Protein AF-A0A2I1H6I9-F1 (afdb_monomer_lite)

Structure (mmCIF, N/CA/C/O backbone):
data_AF-A0A2I1H6I9-F1
#
_entry.id   AF-A0A2I1H6I9-F1
#
loop_
_atom_site.group_PDB
_atom_site.id
_atom_site.type_symbol
_atom_site.label_atom_id
_atom_site.label_alt_id
_atom_site.label_comp_id
_atom_site.label_asym_id
_atom_site.label_entity_id
_atom_site.label_seq_id
_atom_site.pdbx_PDB_ins_code
_atom_site.Cartn_x
_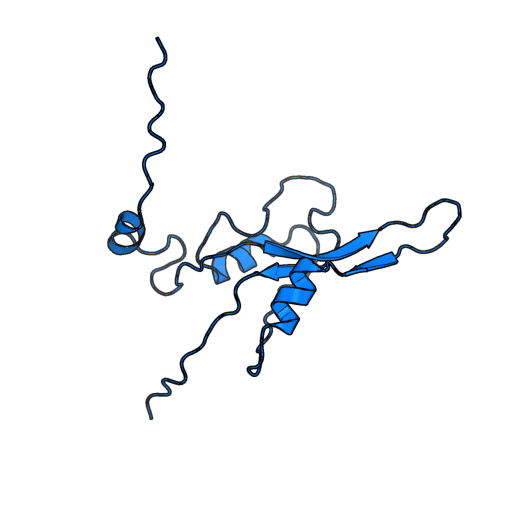atom_site.Cartn_y
_atom_site.Cartn_z
_atom_site.occupancy
_atom_site.B_iso_or_equiv
_atom_site.auth_seq_id
_atom_site.auth_comp_id
_atom_site.auth_asym_id
_atom_site.auth_atom_id
_atom_site.pdbx_PDB_model_num
ATOM 1 N N . MET A 1 1 ? -14.815 28.536 -3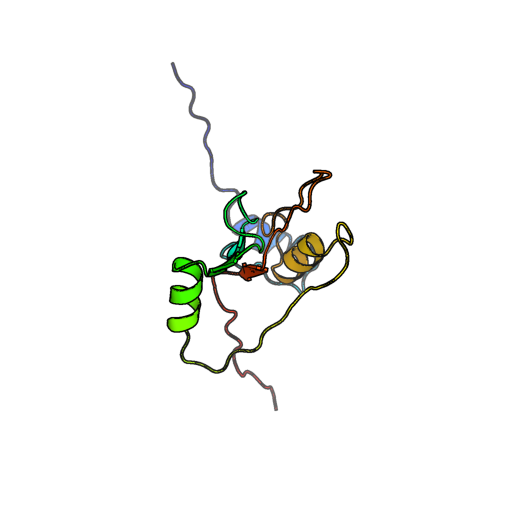0.298 1.00 36.34 1 MET A N 1
ATOM 2 C CA . MET A 1 1 ? -13.665 27.916 -30.978 1.00 36.34 1 MET A CA 1
ATOM 3 C C . MET A 1 1 ? -12.762 27.418 -29.878 1.00 36.34 1 MET A C 1
ATOM 5 O O . MET A 1 1 ? -12.059 28.211 -29.270 1.00 36.34 1 MET A O 1
ATOM 9 N N . GLU A 1 2 ? -12.944 26.148 -29.532 1.00 38.44 2 GLU A N 1
ATOM 10 C CA . GLU A 1 2 ? -12.068 25.416 -28.623 1.00 38.44 2 GLU A CA 1
ATOM 11 C C . GLU A 1 2 ? -10.680 25.347 -29.256 1.00 38.44 2 GLU A C 1
ATOM 13 O O . GLU A 1 2 ? -10.534 24.923 -30.402 1.00 38.44 2 GLU A O 1
ATOM 18 N N . SER A 1 3 ? -9.668 25.804 -28.528 1.00 36.72 3 SER A N 1
ATOM 19 C CA . SER A 1 3 ? -8.288 25.425 -28.791 1.00 36.72 3 SER A CA 1
ATOM 20 C C . SER A 1 3 ? -7.966 24.265 -27.862 1.00 36.72 3 SER A C 1
ATOM 22 O O . SER A 1 3 ? -7.918 24.441 -26.646 1.00 36.72 3 SER A O 1
ATOM 24 N N . ASN A 1 4 ? -7.816 23.093 -28.472 1.00 37.72 4 ASN A N 1
ATOM 25 C CA . ASN A 1 4 ? -7.446 21.826 -27.860 1.00 37.72 4 ASN A CA 1
ATOM 26 C C . ASN A 1 4 ? -6.219 21.981 -26.953 1.00 37.72 4 ASN A C 1
ATOM 28 O O . ASN A 1 4 ? -5.133 22.319 -27.427 1.00 37.72 4 ASN A O 1
ATOM 32 N N . GLU A 1 5 ? -6.381 21.684 -25.665 1.00 43.44 5 GLU A N 1
ATOM 33 C CA . GLU A 1 5 ? -5.253 21.316 -24.816 1.00 43.44 5 GLU A CA 1
ATOM 34 C C . GLU A 1 5 ? -4.796 19.923 -25.252 1.00 43.44 5 GLU A C 1
ATOM 36 O O . GLU A 1 5 ? -5.402 18.904 -24.918 1.00 43.44 5 GLU A O 1
ATOM 41 N N . ASN A 1 6 ? -3.741 19.891 -26.065 1.00 36.62 6 ASN A N 1
ATOM 42 C CA . ASN A 1 6 ? -2.984 18.681 -26.335 1.00 36.62 6 ASN A CA 1
ATOM 43 C C . ASN A 1 6 ? -2.370 18.207 -25.014 1.00 36.62 6 ASN A C 1
ATOM 45 O O . ASN A 1 6 ? -1.298 18.657 -24.613 1.00 36.62 6 ASN A O 1
ATOM 49 N N . PHE A 1 7 ? -3.051 17.281 -24.344 1.00 40.69 7 PHE A N 1
ATOM 50 C CA . PHE A 1 7 ? -2.454 16.405 -23.342 1.00 40.69 7 PHE A CA 1
ATOM 51 C C . PHE A 1 7 ? -1.588 15.368 -24.079 1.00 40.69 7 PHE A C 1
ATOM 53 O O . PHE A 1 7 ? -1.886 14.176 -24.116 1.00 40.69 7 PHE A O 1
ATOM 60 N N . GLU A 1 8 ? -0.554 15.850 -24.769 1.00 38.34 8 GLU A N 1
ATOM 61 C CA . GLU A 1 8 ? 0.503 15.007 -25.309 1.00 38.34 8 GLU A CA 1
ATOM 62 C C . GLU A 1 8 ? 1.354 14.546 -24.131 1.00 38.34 8 GLU A C 1
ATOM 64 O O . GLU A 1 8 ? 2.106 15.311 -23.534 1.00 38.34 8 GLU A O 1
ATOM 69 N N . SER A 1 9 ? 1.130 13.285 -23.762 1.00 45.06 9 SER A N 1
ATOM 70 C CA . SER A 1 9 ? 2.187 12.308 -23.534 1.00 45.06 9 SER A CA 1
ATOM 71 C C . SER A 1 9 ? 3.506 12.919 -23.046 1.00 45.06 9 SER A C 1
ATOM 73 O O . SER A 1 9 ? 4.404 13.215 -23.834 1.00 45.06 9 SER A O 1
ATOM 75 N N . THR A 1 10 ? 3.648 13.090 -21.728 1.00 49.16 10 THR A N 1
ATOM 76 C CA . THR A 1 10 ? 4.975 13.138 -21.095 1.00 49.16 10 THR A CA 1
ATOM 77 C C . THR A 1 10 ? 5.551 11.733 -21.219 1.00 49.16 10 THR A C 1
ATOM 79 O O . THR A 1 10 ? 5.391 10.891 -20.332 1.00 49.16 10 THR A O 1
ATOM 82 N N . ASP A 1 11 ? 6.035 11.475 -22.428 1.00 54.66 11 ASP A N 1
ATOM 83 C CA . ASP A 1 11 ? 6.249 10.169 -23.008 1.00 54.66 11 ASP A CA 1
ATOM 84 C C . ASP A 1 11 ? 7.500 9.534 -22.418 1.00 54.66 11 ASP A C 1
ATOM 86 O O . ASP A 1 11 ? 8.451 10.192 -21.993 1.00 54.66 11 ASP A O 1
ATOM 90 N N . PHE A 1 12 ? 7.481 8.215 -22.428 1.00 51.97 12 PHE A N 1
ATOM 91 C CA . PHE A 1 12 ? 8.479 7.270 -21.944 1.00 51.97 12 PHE A CA 1
ATOM 92 C C . PHE A 1 12 ? 9.953 7.644 -22.240 1.00 51.97 12 PHE A C 1
ATOM 94 O O . PHE A 1 12 ? 10.866 7.221 -21.531 1.00 51.97 12 PHE A O 1
ATOM 101 N N . THR A 1 13 ? 10.192 8.466 -23.263 1.00 44.72 13 THR A N 1
ATOM 102 C CA . THR A 1 13 ? 11.492 9.012 -23.674 1.00 44.72 13 THR A CA 1
ATOM 103 C C . THR A 1 13 ? 12.199 9.834 -22.592 1.00 44.72 13 THR A C 1
ATOM 105 O O . THR A 1 13 ? 13.406 9.672 -22.423 1.00 44.72 13 THR A O 1
ATOM 108 N N . ASP A 1 14 ? 11.479 10.617 -21.781 1.00 51.16 14 ASP A N 1
ATOM 109 C CA . ASP A 1 14 ? 12.097 11.415 -20.704 1.00 51.16 14 ASP A CA 1
ATOM 110 C C . ASP A 1 14 ? 12.693 10.536 -19.587 1.00 51.16 14 ASP A C 1
ATOM 112 O O . ASP A 1 14 ? 13.673 10.920 -18.942 1.00 51.16 14 ASP A O 1
ATOM 116 N N . PHE A 1 15 ? 12.128 9.340 -19.368 1.00 54.28 15 PHE A N 1
ATOM 117 C CA . PHE A 1 15 ? 12.630 8.360 -18.398 1.00 54.28 15 PHE A CA 1
ATOM 118 C C . PHE A 1 15 ? 13.910 7.669 -18.870 1.00 54.28 15 PHE A C 1
ATOM 120 O O . PHE A 1 15 ? 14.786 7.387 -18.050 1.00 54.28 15 PHE A O 1
ATOM 127 N N . ILE A 1 16 ? 14.015 7.398 -20.174 1.00 51.62 16 ILE A N 1
ATOM 128 C CA . ILE A 1 16 ? 15.199 6.780 -20.782 1.00 51.62 16 ILE A CA 1
ATOM 129 C C . ILE A 1 16 ? 16.383 7.756 -20.757 1.00 51.62 16 ILE A C 1
ATOM 131 O O . ILE A 1 16 ? 17.508 7.333 -20.500 1.00 51.62 16 ILE A O 1
ATOM 135 N N . GLU A 1 17 ? 16.142 9.054 -20.969 1.00 51.09 17 GLU A N 1
ATOM 136 C CA . GLU A 1 17 ? 17.211 10.059 -21.043 1.00 51.09 17 GLU A CA 1
ATOM 137 C C . GLU A 1 17 ? 17.664 10.601 -19.675 1.00 51.09 17 GLU A C 1
ATOM 139 O O . GLU A 1 17 ? 18.855 10.842 -19.486 1.00 51.09 17 GLU A O 1
ATOM 144 N N . ASN A 1 18 ? 16.758 10.763 -18.700 1.00 51.88 18 ASN A N 1
ATOM 145 C CA . ASN A 1 18 ? 17.077 11.426 -17.423 1.00 51.88 18 ASN A CA 1
ATOM 146 C C . ASN A 1 18 ? 17.162 10.483 -16.212 1.00 51.88 18 ASN A C 1
ATOM 148 O O . ASN A 1 18 ? 17.503 10.921 -15.109 1.00 51.88 18 ASN A O 1
ATOM 152 N N . GLY A 1 19 ? 16.862 9.194 -16.400 1.00 53.56 19 GLY A N 1
ATOM 153 C CA . GLY A 1 19 ? 16.728 8.236 -15.307 1.00 53.56 19 GLY A CA 1
ATOM 154 C C . GLY A 1 19 ? 15.555 8.573 -14.379 1.00 53.56 19 GLY A C 1
ATOM 155 O O . GLY A 1 19 ? 14.884 9.602 -14.493 1.00 53.56 19 GLY A O 1
ATOM 156 N N . ASN A 1 20 ? 15.270 7.689 -13.423 1.00 62.59 20 ASN A N 1
ATOM 157 C CA . ASN A 1 20 ? 14.268 8.011 -12.416 1.00 62.59 20 ASN A CA 1
ATOM 158 C C . ASN A 1 20 ? 14.809 9.116 -11.472 1.00 62.59 20 ASN A C 1
ATOM 160 O O . ASN A 1 20 ? 15.994 9.148 -11.128 1.00 62.59 20 ASN A O 1
ATOM 164 N N . LYS A 1 21 ? 13.935 10.015 -11.001 1.00 65.50 21 LYS A N 1
ATOM 165 C CA . LYS A 1 21 ? 14.309 11.138 -10.109 1.00 65.50 21 LYS A CA 1
ATOM 166 C C . LYS A 1 21 ? 14.774 10.709 -8.705 1.00 65.50 21 LYS A C 1
ATOM 168 O O . LYS A 1 21 ? 15.217 11.546 -7.924 1.00 65.50 21 LYS A O 1
ATOM 173 N N . PHE A 1 22 ? 14.666 9.425 -8.376 1.00 65.94 22 PHE A N 1
ATOM 174 C CA . PHE A 1 22 ? 15.098 8.818 -7.116 1.00 65.94 22 PHE A CA 1
ATOM 175 C C . PHE A 1 22 ? 16.503 8.197 -7.188 1.00 65.94 22 PHE A C 1
ATOM 177 O O . PHE A 1 22 ? 16.999 7.721 -6.167 1.00 65.94 22 PHE A O 1
ATOM 184 N N . GLY A 1 23 ? 17.150 8.230 -8.358 1.00 58.59 23 GLY A N 1
ATOM 185 C CA . GLY A 1 23 ? 18.487 7.699 -8.609 1.00 58.59 23 GLY A CA 1
ATOM 186 C C . GLY A 1 23 ? 18.484 6.559 -9.630 1.00 58.59 23 GLY A C 1
ATOM 187 O O . GLY A 1 23 ? 17.569 5.740 -9.671 1.00 58.59 23 GLY A O 1
ATOM 188 N N . GLY A 1 24 ? 19.554 6.467 -10.425 1.00 60.53 24 GLY A N 1
ATOM 189 C CA . GLY A 1 24 ? 19.694 5.534 -11.557 1.00 60.53 24 GLY A CA 1
ATOM 190 C C . GLY A 1 24 ? 19.688 4.029 -11.236 1.00 60.53 24 GLY A C 1
ATOM 191 O O . GLY A 1 24 ? 20.052 3.243 -12.098 1.00 60.53 24 GLY A O 1
ATOM 192 N N . GLY A 1 25 ? 19.303 3.620 -10.023 1.00 72.00 25 GLY A N 1
ATOM 193 C CA . GLY A 1 25 ? 19.184 2.216 -9.610 1.00 72.00 25 GLY A CA 1
ATOM 194 C C . GLY A 1 25 ? 17.766 1.770 -9.249 1.00 72.00 25 GLY A C 1
ATOM 195 O O . GLY A 1 25 ? 17.569 0.602 -8.930 1.00 72.00 25 GLY A O 1
ATOM 196 N N . ILE A 1 26 ? 16.778 2.671 -9.262 1.00 80.00 26 ILE A N 1
ATOM 197 C CA . ILE A 1 26 ? 15.387 2.307 -8.990 1.00 80.00 26 ILE A CA 1
ATOM 198 C C . ILE A 1 26 ? 14.603 2.373 -10.300 1.00 80.00 26 ILE A C 1
ATOM 200 O O . ILE A 1 26 ? 14.516 3.409 -10.951 1.00 80.00 26 ILE A O 1
ATOM 204 N N . GLU A 1 27 ? 14.000 1.262 -10.692 1.00 84.00 27 GLU A N 1
ATOM 205 C CA . GLU A 1 27 ? 13.161 1.218 -11.887 1.00 84.00 27 GLU A CA 1
ATOM 206 C C . GLU A 1 27 ? 11.797 1.854 -11.609 1.00 84.00 27 GLU A C 1
ATOM 208 O O . GLU A 1 27 ? 11.218 1.669 -10.536 1.00 84.00 27 GLU A O 1
ATOM 213 N N . PHE A 1 28 ? 11.268 2.585 -12.590 1.00 86.00 28 PHE A N 1
ATOM 214 C CA . PHE A 1 28 ? 9.870 3.000 -12.573 1.00 86.00 28 PHE A CA 1
ATOM 215 C C . PHE A 1 28 ? 8.968 1.763 -12.661 1.00 86.00 28 PHE A C 1
ATOM 217 O O . PHE A 1 28 ? 9.182 0.877 -13.489 1.00 86.00 28 PHE A O 1
ATOM 224 N N . ARG A 1 29 ? 7.952 1.690 -11.799 1.00 86.06 29 ARG A N 1
ATOM 225 C CA . ARG A 1 29 ? 7.032 0.549 -11.725 1.00 86.06 29 ARG A CA 1
ATOM 226 C C . ARG A 1 29 ? 5.625 0.981 -12.081 1.00 86.06 29 ARG A C 1
ATOM 228 O O . ARG A 1 29 ? 5.048 1.782 -11.354 1.00 86.06 29 ARG A O 1
ATOM 235 N N . GLU A 1 30 ? 5.051 0.412 -13.137 1.00 88.19 30 GLU A N 1
ATOM 236 C CA . GLU A 1 30 ? 3.645 0.621 -13.497 1.00 88.19 30 GLU A CA 1
ATOM 237 C C . GLU A 1 30 ? 2.673 0.128 -12.413 1.00 88.19 30 GLU A C 1
ATOM 239 O O . GLU A 1 30 ? 3.040 -0.619 -11.502 1.00 88.19 30 GLU A O 1
ATOM 244 N N . GLY A 1 31 ? 1.414 0.561 -12.516 1.00 90.88 31 GLY A N 1
ATOM 245 C CA . GLY A 1 31 ? 0.353 0.250 -11.562 1.00 90.88 31 GLY A CA 1
ATOM 246 C C . GLY A 1 31 ? 0.028 1.393 -10.613 1.00 90.88 31 GLY A C 1
ATOM 247 O O . GLY A 1 31 ? 0.376 2.549 -10.864 1.00 90.88 31 GLY A O 1
ATOM 248 N N . GLY A 1 32 ? -0.658 1.049 -9.526 1.00 92.06 32 GLY A N 1
ATOM 249 C CA . GLY A 1 32 ? -1.099 2.012 -8.532 1.00 92.06 32 GLY A CA 1
ATOM 250 C C . GLY A 1 32 ? -1.429 1.376 -7.183 1.00 92.06 32 GLY A C 1
ATOM 251 O O . GLY A 1 32 ? -1.518 0.147 -7.065 1.00 92.06 32 GLY A O 1
ATOM 252 N N . PRO A 1 33 ? -1.624 2.211 -6.151 1.00 93.38 33 PRO A N 1
ATOM 253 C CA . PRO A 1 33 ? -2.056 1.746 -4.846 1.00 93.38 33 PRO A CA 1
ATOM 254 C C . PRO A 1 33 ? -3.524 1.305 -4.896 1.00 93.38 33 PRO A C 1
ATOM 256 O O . PRO A 1 33 ? -4.393 2.044 -5.350 1.00 93.38 33 PRO A O 1
ATOM 259 N N . ILE A 1 34 ? -3.818 0.131 -4.345 1.00 93.88 34 ILE A N 1
ATOM 260 C CA . ILE A 1 34 ? -5.178 -0.369 -4.134 1.00 93.88 34 ILE A CA 1
ATOM 261 C C . ILE A 1 34 ? -5.393 -0.649 -2.647 1.00 93.88 34 ILE A C 1
ATOM 263 O O . ILE A 1 34 ? -4.527 -1.205 -1.966 1.00 93.88 34 ILE A O 1
ATOM 267 N N . GLN A 1 35 ? -6.540 -0.231 -2.106 1.00 93.75 35 GLN A N 1
ATOM 268 C CA . GLN A 1 35 ? -6.890 -0.539 -0.720 1.00 93.75 35 GLN A CA 1
ATOM 269 C C . GLN A 1 35 ? -7.140 -2.042 -0.606 1.00 93.75 35 GLN A C 1
ATOM 271 O O . GLN A 1 35 ? -7.989 -2.561 -1.320 1.00 93.75 35 GLN A O 1
ATOM 276 N N . LEU A 1 36 ? -6.422 -2.726 0.283 1.00 95.50 36 LEU A N 1
ATOM 277 C CA . LEU A 1 36 ? -6.603 -4.149 0.573 1.00 95.50 36 LEU A CA 1
ATOM 278 C C . LEU A 1 36 ? -7.553 -4.338 1.754 1.00 95.50 36 LEU A C 1
ATOM 280 O O . LEU A 1 36 ? -8.541 -5.059 1.647 1.00 95.50 36 LEU A O 1
ATOM 284 N N . LEU A 1 37 ? -7.256 -3.666 2.869 1.00 94.75 37 LEU A N 1
ATOM 285 C CA . LEU A 1 37 ? -8.082 -3.683 4.072 1.00 94.75 37 LEU A CA 1
ATOM 286 C C . LEU A 1 37 ? -8.579 -2.276 4.365 1.00 94.75 37 LEU A C 1
ATOM 288 O O . LEU A 1 37 ? -7.785 -1.337 4.405 1.00 94.75 37 LEU A O 1
ATOM 292 N N . LYS A 1 38 ? -9.871 -2.143 4.636 1.00 90.75 38 LYS A N 1
ATOM 293 C CA . LYS A 1 38 ? -10.516 -0.914 5.093 1.00 90.75 38 LYS A CA 1
ATOM 294 C C . LYS A 1 38 ? -10.996 -1.115 6.521 1.00 90.75 38 LYS A C 1
ATOM 296 O O . LYS A 1 38 ? -11.600 -2.137 6.827 1.00 90.75 38 LYS A O 1
ATOM 301 N N . TYR A 1 39 ? -10.755 -0.136 7.383 1.00 88.50 39 TYR A N 1
ATOM 302 C CA . TYR A 1 39 ? -11.409 -0.087 8.686 1.00 88.50 39 TYR A CA 1
ATOM 303 C C . TYR A 1 39 ? -12.658 0.790 8.593 1.00 88.50 39 TYR A C 1
ATOM 305 O O . TYR A 1 39 ? -12.580 1.923 8.117 1.00 88.50 39 TYR A O 1
ATOM 313 N N . GLU A 1 40 ? -13.789 0.273 9.054 1.00 87.12 40 GLU A N 1
ATOM 314 C CA . GLU A 1 40 ? -15.019 1.037 9.238 1.00 87.12 40 GLU A CA 1
ATOM 315 C C . GLU A 1 40 ? -15.329 1.148 10.725 1.00 87.12 40 GLU A C 1
ATOM 317 O O . GLU A 1 40 ? -15.321 0.152 11.450 1.00 87.12 40 GLU A O 1
ATOM 322 N N . GLU A 1 41 ? -15.581 2.372 11.181 1.00 86.19 41 GLU A N 1
ATOM 323 C CA . GLU A 1 41 ? -15.947 2.634 12.569 1.00 86.19 41 GLU A CA 1
ATOM 324 C C . GLU A 1 41 ? -17.291 1.984 12.922 1.00 86.19 41 GLU A C 1
ATOM 326 O O . GLU A 1 41 ? -18.172 1.799 12.079 1.00 86.19 41 GLU A O 1
ATOM 331 N N . GLY A 1 42 ? -17.434 1.616 14.195 1.00 81.62 42 GLY A N 1
ATOM 332 C CA . GLY A 1 42 ? -18.698 1.127 14.727 1.00 81.62 42 GLY A CA 1
ATOM 333 C C . GLY A 1 42 ? -19.768 2.220 14.682 1.00 81.62 42 GLY A C 1
ATOM 334 O O . GLY A 1 42 ? -19.476 3.396 14.880 1.00 81.62 42 GLY A O 1
ATOM 335 N N . SER A 1 43 ? -21.015 1.830 14.427 1.00 82.38 43 SER A N 1
ATOM 336 C CA . SER A 1 43 ? -22.183 2.709 14.593 1.00 82.38 43 SER A CA 1
ATOM 337 C C . SER A 1 43 ? -22.767 2.547 15.997 1.00 82.38 43 SER A C 1
ATOM 339 O O . SER A 1 43 ? -22.359 1.652 16.734 1.00 82.38 43 SER A O 1
ATOM 341 N N . GLU A 1 44 ? -23.770 3.348 16.367 1.00 77.81 44 GLU A N 1
ATOM 342 C CA . GLU A 1 44 ? -24.440 3.254 17.679 1.00 77.81 44 GLU A CA 1
ATOM 343 C C . GLU A 1 44 ? -24.900 1.823 18.032 1.00 77.81 44 GLU A C 1
ATOM 345 O O . GLU A 1 44 ? -24.862 1.417 19.192 1.00 77.81 44 GLU A O 1
ATOM 350 N N . ASN A 1 45 ? -25.235 1.014 17.020 1.00 78.19 45 ASN A N 1
ATOM 351 C CA . ASN A 1 45 ? -25.674 -0.377 17.175 1.00 78.19 45 ASN A CA 1
ATOM 352 C C . ASN A 1 45 ? -24.533 -1.415 17.167 1.00 78.19 45 ASN A C 1
ATOM 354 O O . ASN A 1 45 ? -24.783 -2.605 17.365 1.00 78.19 45 ASN A O 1
ATOM 358 N N . ARG A 1 46 ? -23.280 -1.010 16.927 1.00 75.06 46 ARG A N 1
ATOM 359 C CA . ARG A 1 46 ? -22.103 -1.893 16.922 1.00 75.06 46 ARG A CA 1
ATOM 360 C C . ARG A 1 46 ? -20.933 -1.246 17.653 1.00 75.06 46 ARG A C 1
ATOM 362 O O . ARG A 1 46 ? -20.246 -0.387 17.120 1.00 75.06 46 ARG A O 1
ATOM 369 N N . LYS A 1 47 ? -20.660 -1.753 18.859 1.00 75.69 47 LYS A N 1
ATOM 370 C CA . LYS A 1 47 ? -19.600 -1.264 19.760 1.00 75.69 47 LYS A CA 1
ATOM 371 C C . LYS A 1 47 ? -18.177 -1.334 19.189 1.00 75.69 47 LYS A C 1
ATOM 373 O O . LYS A 1 47 ? -17.302 -0.646 19.701 1.00 75.69 47 LYS A O 1
ATOM 378 N N . PHE A 1 48 ? -17.936 -2.161 18.173 1.00 84.56 48 PHE A N 1
ATOM 379 C CA . PHE A 1 48 ? -16.618 -2.341 17.565 1.00 84.56 48 PHE A CA 1
ATOM 380 C C . PHE A 1 48 ? -16.672 -2.038 16.071 1.00 84.56 48 PHE A C 1
ATOM 382 O O . PHE A 1 48 ? -17.655 -2.368 15.403 1.00 84.56 48 PHE A O 1
ATOM 389 N N . GLY A 1 49 ? -15.602 -1.426 15.562 1.00 86.81 49 GLY A N 1
ATOM 390 C CA . GLY A 1 49 ? -15.406 -1.278 14.126 1.00 86.81 49 GLY A CA 1
ATOM 391 C C . GLY A 1 49 ? -15.112 -2.612 13.446 1.00 86.81 49 GLY A C 1
ATOM 392 O O . GLY A 1 49 ? -14.796 -3.612 14.094 1.00 86.81 49 GLY A O 1
ATOM 393 N N . GLN A 1 50 ? -15.222 -2.620 12.124 1.00 89.56 50 GLN A N 1
ATOM 394 C CA . GLN A 1 50 ? -15.030 -3.798 11.286 1.00 89.56 50 GLN A CA 1
ATOM 395 C C . GLN A 1 50 ? -13.876 -3.591 10.306 1.00 89.56 50 GLN A C 1
ATOM 397 O O . GLN A 1 50 ? -13.631 -2.480 9.835 1.00 89.56 50 GLN A O 1
ATOM 402 N N . ILE A 1 51 ? -13.173 -4.679 9.991 1.00 91.69 51 ILE A N 1
ATOM 403 C CA . ILE A 1 51 ? -12.177 -4.711 8.922 1.00 91.69 51 ILE A CA 1
ATOM 404 C C . ILE A 1 51 ? -12.833 -5.362 7.711 1.00 91.69 51 ILE A C 1
ATOM 406 O O . ILE A 1 51 ? -13.286 -6.502 7.784 1.00 91.69 51 ILE A O 1
ATOM 410 N N . LEU A 1 52 ? -12.880 -4.629 6.608 1.00 92.88 52 LEU A N 1
ATOM 411 C CA . LEU A 1 52 ? -13.397 -5.096 5.333 1.00 92.88 52 LEU A CA 1
ATOM 412 C C . LEU A 1 52 ? -12.247 -5.349 4.365 1.00 92.88 52 LEU A C 1
ATOM 414 O O . LEU A 1 52 ? -11.311 -4.555 4.287 1.00 92.88 52 LEU A O 1
ATOM 418 N N . ILE A 1 53 ? -12.341 -6.441 3.611 1.00 95.88 53 ILE A N 1
ATOM 419 C CA . ILE A 1 53 ? -11.412 -6.762 2.526 1.00 95.88 53 ILE A CA 1
ATOM 420 C C . ILE A 1 53 ? -11.976 -6.176 1.233 1.00 95.88 53 ILE A C 1
ATOM 422 O O . ILE A 1 53 ? -13.160 -6.348 0.950 1.00 95.88 53 ILE A O 1
ATOM 426 N N . ASN A 1 54 ? -11.138 -5.508 0.440 1.00 95.19 54 ASN A N 1
ATOM 427 C CA . ASN A 1 54 ? -11.507 -5.090 -0.908 1.00 95.19 54 ASN A CA 1
ATOM 428 C C . ASN A 1 54 ? -11.510 -6.309 -1.855 1.00 95.19 54 ASN A C 1
ATOM 430 O O . ASN A 1 54 ? -10.446 -6.905 -2.059 1.00 95.19 54 ASN A O 1
ATOM 434 N N . PRO A 1 55 ? -12.654 -6.667 -2.470 1.00 97.00 55 PRO A N 1
ATOM 435 C CA . PRO A 1 55 ? -12.732 -7.797 -3.394 1.00 97.00 55 PRO A CA 1
ATOM 436 C C . PRO A 1 55 ? -11.801 -7.668 -4.606 1.00 97.00 55 PRO A C 1
ATOM 438 O O . PRO A 1 55 ? -11.258 -8.667 -5.063 1.00 97.00 55 PRO A O 1
ATOM 441 N N . GLU A 1 56 ? -11.571 -6.454 -5.110 1.00 95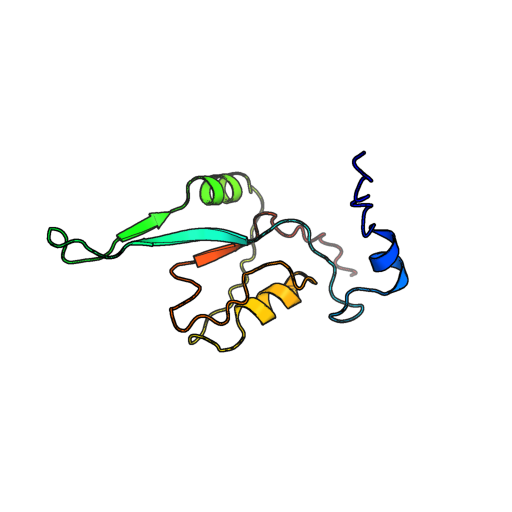.81 56 GLU A N 1
ATOM 442 C CA . GLU A 1 56 ? -10.686 -6.224 -6.257 1.00 95.81 56 GLU A CA 1
ATOM 443 C C . GLU A 1 56 ? -9.225 -6.545 -5.909 1.00 95.81 56 GLU A C 1
ATOM 445 O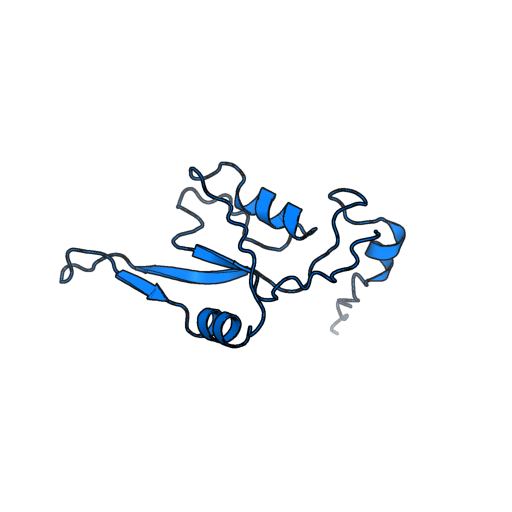 O . GLU A 1 56 ? -8.549 -7.268 -6.640 1.00 95.81 56 GLU A O 1
ATOM 450 N N . ALA A 1 57 ? -8.761 -6.095 -4.739 1.00 95.81 57 ALA A N 1
ATOM 451 C CA . ALA A 1 57 ? -7.428 -6.427 -4.242 1.00 95.81 57 ALA A CA 1
ATOM 452 C C . ALA A 1 57 ? -7.282 -7.933 -3.970 1.00 95.81 57 ALA A C 1
ATOM 454 O O . ALA A 1 57 ? -6.239 -8.519 -4.259 1.00 95.81 57 ALA A O 1
ATOM 455 N N . LEU A 1 58 ? -8.336 -8.574 -3.454 1.00 96.25 58 LEU A N 1
ATOM 456 C CA . LEU A 1 58 ? -8.350 -10.018 -3.235 1.00 96.25 58 LEU A CA 1
ATOM 457 C C . LEU A 1 58 ? -8.226 -10.795 -4.553 1.00 96.25 58 LEU A C 1
ATOM 459 O O . LEU A 1 58 ? -7.453 -11.748 -4.613 1.00 96.25 58 LEU A O 1
ATOM 463 N N . ASN A 1 59 ? -8.926 -10.372 -5.606 1.00 96.81 59 ASN A N 1
ATOM 464 C CA . ASN A 1 59 ? -8.844 -11.006 -6.923 1.00 96.81 59 ASN A CA 1
ATOM 465 C C . ASN A 1 59 ? -7.428 -10.929 -7.508 1.00 96.81 59 ASN A C 1
ATOM 467 O O . ASN A 1 59 ? -6.942 -11.914 -8.061 1.00 96.81 59 ASN A O 1
ATOM 471 N N . ILE A 1 60 ? -6.744 -9.790 -7.345 1.00 94.88 60 ILE A N 1
ATOM 472 C CA . ILE A 1 60 ? -5.336 -9.641 -7.741 1.00 94.88 60 ILE A CA 1
ATOM 473 C C . ILE A 1 60 ? -4.467 -10.670 -7.011 1.00 94.88 60 ILE A C 1
ATOM 475 O O . ILE A 1 60 ? -3.703 -11.386 -7.652 1.00 94.88 60 ILE A O 1
ATOM 479 N N . LEU A 1 61 ? -4.607 -10.786 -5.686 1.00 94.50 61 LEU A N 1
ATOM 480 C CA . LEU A 1 61 ? -3.824 -11.740 -4.893 1.00 94.50 61 LEU A CA 1
ATOM 481 C C . LEU A 1 61 ? -4.117 -13.197 -5.279 1.00 94.50 61 LEU A C 1
ATOM 483 O O . LEU A 1 61 ? -3.197 -14.004 -5.352 1.00 94.50 61 LEU A O 1
ATOM 487 N N . GLN A 1 62 ? -5.379 -13.532 -5.559 1.00 95.31 62 GLN A N 1
ATOM 488 C CA . GLN A 1 62 ? -5.793 -14.876 -5.980 1.00 95.31 62 GLN A CA 1
ATOM 489 C C . GLN A 1 62 ? -5.297 -15.259 -7.381 1.00 95.31 62 GLN A C 1
ATOM 491 O O . GLN A 1 62 ? -5.199 -16.447 -7.691 1.00 95.31 62 GLN A O 1
ATOM 496 N N . ALA A 1 63 ? -4.997 -14.278 -8.234 1.00 95.06 63 ALA A N 1
ATOM 497 C CA . ALA A 1 63 ? -4.460 -14.524 -9.568 1.00 95.06 63 ALA A CA 1
ATOM 498 C C . ALA A 1 63 ? -2.975 -14.930 -9.552 1.00 95.06 63 ALA A C 1
ATOM 500 O O . ALA A 1 63 ? -2.503 -15.521 -10.525 1.00 95.06 63 ALA A O 1
ATOM 501 N N . ILE A 1 64 ? -2.248 -14.642 -8.467 1.00 92.56 64 ILE A N 1
ATOM 502 C CA . ILE A 1 64 ? -0.825 -14.963 -8.330 1.00 92.56 64 ILE A CA 1
ATOM 503 C C . ILE A 1 64 ? -0.680 -16.433 -7.929 1.00 92.56 64 ILE A C 1
ATOM 505 O O . ILE A 1 64 ? -1.255 -16.873 -6.933 1.00 92.56 64 ILE A O 1
ATOM 509 N N . ARG A 1 65 ? 0.081 -17.208 -8.708 1.00 92.81 65 ARG A N 1
ATOM 510 C CA . ARG A 1 65 ? 0.280 -18.652 -8.468 1.00 92.81 65 ARG A CA 1
ATOM 511 C C . ARG A 1 65 ? 1.699 -18.995 -8.035 1.00 92.81 65 ARG A C 1
ATOM 513 O O . ARG A 1 65 ? 1.963 -20.109 -7.592 1.00 92.81 65 ARG A O 1
ATOM 520 N N . GLU A 1 66 ? 2.605 -18.048 -8.192 1.00 91.12 66 GLU A N 1
ATOM 521 C CA . GLU A 1 66 ? 4.008 -18.141 -7.850 1.00 91.12 66 GLU A CA 1
ATOM 522 C C . GLU A 1 66 ? 4.238 -17.807 -6.366 1.00 91.12 66 GLU A C 1
ATOM 524 O O . GLU A 1 66 ? 3.415 -17.135 -5.740 1.00 91.12 66 GLU A O 1
ATOM 529 N N . PRO A 1 67 ? 5.364 -18.242 -5.773 1.00 91.81 67 PRO A N 1
ATOM 530 C CA . PRO A 1 67 ? 5.776 -17.776 -4.454 1.00 91.81 67 PRO A CA 1
ATOM 531 C C . PRO A 1 67 ? 5.903 -16.248 -4.411 1.00 91.81 67 PRO A C 1
ATOM 533 O O . PRO A 1 67 ? 6.460 -15.636 -5.320 1.00 91.81 67 PRO A O 1
ATOM 536 N N . ILE A 1 68 ? 5.421 -15.634 -3.328 1.00 91.88 68 ILE A N 1
ATOM 537 C CA . ILE A 1 68 ? 5.396 -14.176 -3.164 1.00 91.88 68 ILE A CA 1
ATOM 538 C C . ILE A 1 68 ? 6.310 -13.771 -2.010 1.00 91.88 68 ILE A C 1
ATOM 540 O O . ILE A 1 68 ? 6.216 -14.316 -0.910 1.00 91.88 68 ILE A O 1
ATOM 544 N N . ALA A 1 69 ? 7.141 -12.756 -2.242 1.00 92.75 69 ALA A N 1
ATOM 545 C CA . ALA A 1 69 ? 7.804 -11.999 -1.187 1.00 92.75 69 ALA A CA 1
ATOM 546 C C . ALA A 1 69 ? 7.013 -10.714 -0.903 1.00 92.75 69 ALA A C 1
ATOM 548 O O . ALA A 1 69 ? 6.659 -9.979 -1.825 1.00 92.75 69 ALA A O 1
ATOM 549 N N . ILE A 1 70 ? 6.736 -10.432 0.372 1.00 92.81 70 ILE A N 1
ATOM 550 C CA . ILE A 1 70 ? 5.970 -9.252 0.792 1.00 92.81 70 ILE A CA 1
ATOM 551 C C . ILE A 1 70 ? 6.905 -8.271 1.493 1.00 92.81 70 ILE A C 1
ATOM 553 O O . ILE A 1 70 ? 7.535 -8.607 2.494 1.00 92.81 70 ILE A O 1
ATOM 557 N N . ILE A 1 71 ? 6.939 -7.035 1.000 1.00 92.69 71 ILE A N 1
ATOM 558 C CA . ILE A 1 71 ? 7.607 -5.907 1.651 1.00 92.69 71 ILE A CA 1
ATOM 559 C C . ILE A 1 71 ? 6.522 -5.006 2.241 1.00 92.69 71 ILE A C 1
ATOM 561 O O . ILE A 1 71 ? 5.587 -4.617 1.544 1.00 92.69 71 ILE A O 1
ATOM 565 N N . SER A 1 72 ? 6.638 -4.668 3.526 1.00 93.88 72 SER A N 1
ATOM 566 C CA . SER A 1 72 ? 5.676 -3.810 4.225 1.00 93.88 72 SER A CA 1
ATOM 567 C C . SER A 1 72 ? 6.372 -2.623 4.880 1.00 93.88 72 SER A C 1
ATOM 569 O O . SER A 1 72 ? 7.427 -2.770 5.496 1.00 93.88 72 SER A O 1
ATOM 571 N N . VAL A 1 73 ? 5.762 -1.441 4.768 1.00 92.50 73 VAL A N 1
ATOM 572 C CA . VAL A 1 73 ? 6.242 -0.200 5.388 1.00 92.50 73 VAL A CA 1
ATOM 573 C C . VAL A 1 73 ? 5.275 0.200 6.501 1.00 92.50 73 VAL A C 1
ATOM 575 O O . VAL A 1 73 ? 4.172 0.686 6.247 1.00 92.50 73 VAL A O 1
ATOM 578 N N . VAL A 1 74 ? 5.695 0.023 7.754 1.00 90.94 74 VAL A N 1
ATOM 579 C CA . VAL A 1 74 ? 4.879 0.284 8.952 1.00 90.94 74 VAL A CA 1
ATOM 580 C C . VAL A 1 74 ? 5.518 1.338 9.855 1.00 90.94 74 VAL A C 1
ATOM 582 O O . VAL A 1 74 ? 6.719 1.581 9.802 1.00 90.94 74 VAL A O 1
ATOM 585 N N . GLY A 1 75 ? 4.708 2.001 10.681 1.00 88.62 75 GLY A N 1
ATOM 586 C CA . GLY A 1 75 ? 5.184 3.006 11.635 1.00 88.62 75 GLY A CA 1
ATOM 587 C C . GLY A 1 75 ? 4.188 4.137 11.877 1.00 88.62 75 GLY A C 1
ATOM 588 O O . GLY A 1 75 ? 3.155 4.246 11.208 1.00 88.62 75 GLY A O 1
ATOM 589 N N . SER A 1 76 ? 4.517 5.017 12.821 1.00 84.56 76 SER A N 1
ATOM 590 C CA . SER A 1 76 ? 3.636 6.099 13.273 1.00 84.56 76 SER A CA 1
ATOM 591 C C . SER A 1 76 ? 3.169 7.017 12.142 1.00 84.56 76 SER A C 1
ATOM 593 O O . SER A 1 76 ? 3.817 7.165 11.097 1.00 84.56 76 SER A O 1
ATOM 595 N N . PHE A 1 77 ? 2.007 7.637 12.337 1.00 78.81 77 PHE A N 1
ATOM 596 C CA . PHE A 1 77 ? 1.432 8.586 11.388 1.00 78.81 77 PHE A CA 1
ATOM 597 C C . PHE A 1 77 ? 2.423 9.722 11.055 1.00 78.81 77 PHE A C 1
ATOM 599 O O . PHE A 1 77 ? 3.195 10.147 11.912 1.00 78.81 77 PHE A O 1
ATOM 606 N N . ARG A 1 78 ? 2.429 10.178 9.791 1.00 75.06 78 ARG A N 1
ATOM 607 C CA . ARG A 1 78 ? 3.269 11.289 9.280 1.00 75.06 78 ARG A CA 1
ATOM 608 C C . ARG A 1 78 ? 4.794 11.122 9.375 1.00 75.06 78 ARG A C 1
ATOM 610 O O . ARG A 1 78 ? 5.526 12.102 9.398 1.00 75.06 78 ARG A O 1
ATOM 617 N N . ARG A 1 79 ? 5.300 9.889 9.357 1.00 84.88 79 ARG A N 1
ATOM 618 C CA . ARG A 1 79 ? 6.747 9.595 9.295 1.00 84.88 79 ARG A CA 1
ATOM 619 C C . ARG A 1 79 ? 7.243 9.202 7.894 1.00 84.88 79 ARG A C 1
ATOM 621 O O . ARG A 1 79 ? 8.102 8.346 7.770 1.00 84.88 79 ARG A O 1
ATOM 628 N N . GLY A 1 80 ? 6.652 9.763 6.835 1.00 87.12 80 GLY A N 1
ATOM 629 C CA . GLY A 1 80 ? 7.143 9.568 5.460 1.00 87.12 80 GLY A CA 1
ATOM 630 C C . GLY A 1 80 ? 6.944 8.171 4.854 1.00 87.12 80 GLY A C 1
ATOM 631 O O . GLY A 1 80 ? 7.529 7.877 3.823 1.00 87.12 80 GLY A O 1
ATOM 632 N N . LYS A 1 81 ? 6.108 7.308 5.445 1.00 91.00 81 LYS A N 1
ATOM 633 C CA . LYS A 1 81 ? 5.907 5.923 4.971 1.00 91.00 81 LYS A CA 1
ATOM 634 C C . LYS A 1 81 ? 5.447 5.828 3.517 1.00 91.00 81 LYS A C 1
ATOM 636 O O . LYS A 1 81 ? 6.059 5.111 2.741 1.00 91.00 81 LYS A O 1
ATOM 641 N N . SER A 1 82 ? 4.406 6.572 3.144 1.00 88.19 82 SER A N 1
ATOM 642 C CA . SER A 1 82 ? 3.905 6.592 1.765 1.00 88.19 82 SER A CA 1
ATOM 643 C C . SER A 1 82 ? 4.942 7.158 0.793 1.00 88.19 82 SER A C 1
ATOM 645 O O . SER A 1 82 ? 5.036 6.695 -0.335 1.00 88.19 82 SER A O 1
ATOM 647 N N . TRP A 1 83 ? 5.770 8.109 1.245 1.00 89.44 83 TRP A N 1
ATOM 648 C CA . TRP A 1 83 ? 6.879 8.632 0.445 1.00 89.44 83 TRP A CA 1
ATOM 649 C C . TRP A 1 83 ? 7.949 7.562 0.220 1.00 89.44 83 TRP A C 1
ATOM 651 O O . TRP A 1 83 ? 8.361 7.347 -0.912 1.00 89.44 83 TRP A O 1
ATOM 661 N N . PHE A 1 84 ? 8.341 6.835 1.269 1.00 91.19 84 PHE A N 1
ATOM 662 C CA . PHE A 1 84 ? 9.292 5.731 1.149 1.00 91.19 84 PHE A CA 1
ATOM 663 C C . PHE A 1 84 ? 8.745 4.605 0.264 1.00 91.19 84 PHE A C 1
ATOM 665 O O . PHE A 1 84 ? 9.457 4.103 -0.597 1.00 91.19 84 PHE A O 1
ATOM 672 N N . ALA A 1 85 ? 7.462 4.260 0.409 1.00 91.75 85 ALA A N 1
ATOM 673 C CA . ALA A 1 85 ? 6.802 3.312 -0.480 1.00 91.75 85 ALA A CA 1
ATOM 674 C C . ALA A 1 85 ? 6.865 3.784 -1.941 1.00 91.75 85 ALA A C 1
ATOM 676 O O . ALA A 1 85 ? 7.246 3.007 -2.802 1.00 91.75 85 ALA A O 1
ATOM 677 N N . ASN A 1 86 ? 6.589 5.056 -2.224 1.00 90.81 86 ASN A N 1
ATOM 678 C CA . ASN A 1 86 ? 6.707 5.645 -3.562 1.00 90.81 86 ASN A CA 1
ATOM 679 C C . ASN A 1 86 ? 8.133 5.564 -4.131 1.00 90.81 86 ASN A C 1
ATOM 681 O O . ASN A 1 86 ? 8.308 5.165 -5.284 1.00 90.81 86 ASN A O 1
ATOM 685 N N . VAL A 1 87 ? 9.150 5.825 -3.300 1.00 90.56 87 VAL A N 1
ATOM 686 C CA . VAL A 1 87 ? 10.563 5.649 -3.676 1.00 90.56 87 VAL A CA 1
ATOM 687 C C . VAL A 1 87 ? 10.836 4.212 -4.118 1.00 90.56 87 VAL A C 1
ATOM 689 O O . VAL A 1 87 ? 11.458 4.030 -5.154 1.00 90.56 87 VAL A O 1
ATOM 692 N N . LEU A 1 88 ? 10.321 3.193 -3.417 1.00 89.75 88 LEU A N 1
ATOM 693 C CA . LEU A 1 88 ? 10.499 1.784 -3.814 1.00 89.75 88 LEU A CA 1
ATOM 694 C C . LEU A 1 88 ? 9.903 1.451 -5.194 1.00 89.75 88 LEU A C 1
ATOM 696 O O . LEU A 1 88 ? 10.328 0.486 -5.822 1.00 89.75 88 LEU A O 1
ATOM 700 N N . HIS A 1 89 ? 8.934 2.238 -5.666 1.00 89.81 89 HIS A N 1
ATOM 701 C CA . HIS A 1 89 ? 8.305 2.064 -6.978 1.00 89.81 89 HIS A CA 1
ATOM 702 C C . HIS A 1 89 ? 8.922 2.970 -8.055 1.00 89.81 89 HIS A C 1
ATOM 704 O O . HIS A 1 89 ? 8.470 2.950 -9.198 1.00 89.81 89 HIS A O 1
ATOM 710 N N . GLY A 1 90 ? 9.911 3.798 -7.700 1.00 89.31 90 GLY A N 1
ATOM 711 C CA . GLY A 1 90 ? 10.545 4.738 -8.622 1.00 89.31 90 GLY A CA 1
A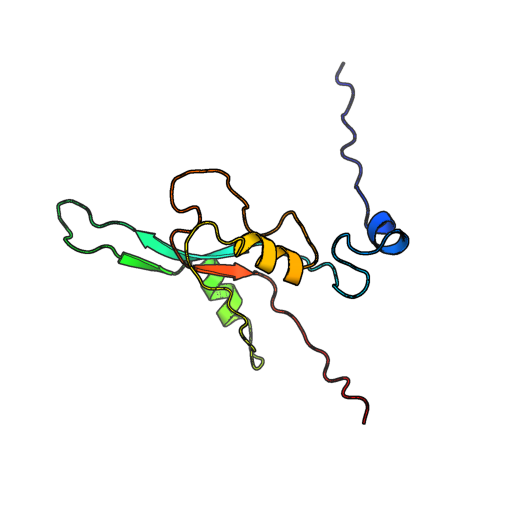TOM 712 C C . GLY A 1 90 ? 9.622 5.853 -9.117 1.00 89.31 90 GLY A C 1
ATOM 713 O O . GLY A 1 90 ? 9.830 6.377 -10.210 1.00 89.31 90 GLY A O 1
ATOM 714 N N . ARG A 1 91 ? 8.592 6.216 -8.339 1.00 87.00 91 ARG A N 1
ATOM 715 C CA . ARG A 1 91 ? 7.572 7.212 -8.721 1.00 87.00 91 ARG A CA 1
ATOM 716 C C . ARG A 1 91 ? 7.187 8.132 -7.576 1.00 87.00 91 ARG A C 1
ATOM 718 O O . ARG A 1 91 ? 7.275 7.745 -6.423 1.00 87.00 91 ARG A O 1
ATOM 725 N N . HIS A 1 92 ? 6.692 9.329 -7.887 1.00 85.62 92 HIS A N 1
ATOM 726 C CA . HIS A 1 92 ? 6.158 10.274 -6.890 1.00 85.62 92 HIS A CA 1
ATOM 727 C C . HIS A 1 92 ? 4.620 10.303 -6.834 1.00 85.62 92 HIS A C 1
ATOM 729 O O . HIS A 1 92 ? 4.056 10.850 -5.889 1.00 85.62 92 HIS A O 1
ATOM 735 N N . ASP A 1 93 ? 3.960 9.704 -7.823 1.00 84.00 93 ASP A N 1
ATOM 736 C CA . ASP A 1 93 ? 2.518 9.722 -8.097 1.00 84.00 93 ASP A CA 1
ATOM 737 C C . ASP A 1 93 ? 1.781 8.458 -7.605 1.00 84.00 93 ASP A C 1
ATOM 739 O O . ASP A 1 93 ? 0.642 8.216 -7.987 1.00 84.00 93 ASP A O 1
ATOM 743 N N . GLY A 1 94 ? 2.429 7.637 -6.767 1.00 89.06 94 GLY A N 1
ATOM 744 C CA . GLY A 1 94 ? 1.876 6.382 -6.247 1.00 89.06 94 GLY A CA 1
ATOM 745 C C . GLY A 1 94 ? 0.933 6.563 -5.048 1.00 89.06 94 GLY A C 1
ATOM 746 O O . GLY A 1 94 ? -0.137 7.157 -5.132 1.00 89.06 94 GLY A O 1
ATOM 747 N N . PHE A 1 95 ? 1.317 6.020 -3.891 1.00 89.75 95 PHE A N 1
ATOM 748 C CA . PHE A 1 95 ? 0.600 6.186 -2.628 1.00 89.75 95 PHE A CA 1
ATOM 749 C C . PHE A 1 95 ? 0.420 7.667 -2.279 1.00 89.75 95 PHE A C 1
ATOM 751 O O . PHE A 1 95 ? 1.371 8.452 -2.297 1.00 89.75 95 PHE A O 1
ATOM 758 N N . TYR A 1 96 ? -0.804 8.029 -1.895 1.00 84.38 96 TYR A N 1
ATOM 759 C CA . TYR A 1 96 ? -1.174 9.405 -1.585 1.00 84.38 96 TYR A CA 1
ATOM 760 C C . TYR A 1 96 ? -0.334 9.998 -0.438 1.00 84.38 96 TYR A C 1
ATOM 762 O O . TYR A 1 96 ? -0.201 9.412 0.642 1.00 84.38 96 TYR A O 1
ATOM 770 N N . LEU A 1 97 ? 0.204 11.198 -0.676 1.00 76.81 97 LEU A N 1
ATOM 771 C CA . LEU A 1 97 ? 1.037 11.978 0.245 1.00 76.81 97 LEU A CA 1
ATOM 772 C C . LEU A 1 97 ? 0.237 13.167 0.809 1.00 76.81 97 LEU A C 1
ATOM 774 O O . LEU A 1 97 ? 0.577 14.326 0.593 1.00 76.81 97 LEU A O 1
ATOM 778 N N . GLY A 1 98 ? -0.883 12.896 1.478 1.00 64.44 98 GLY A N 1
ATOM 779 C CA . GLY A 1 98 ? -1.779 13.948 1.965 1.00 64.44 98 GLY A CA 1
ATOM 780 C C . GLY A 1 98 ? -1.183 14.843 3.065 1.00 64.44 98 GLY A C 1
ATOM 781 O O . GLY A 1 98 ? -0.541 14.331 3.985 1.00 64.44 98 GLY A O 1
ATOM 782 N N . PRO A 1 99 ? -1.463 16.163 3.059 1.00 49.22 99 PRO A N 1
ATOM 783 C CA . PRO A 1 99 ? -1.131 17.071 4.160 1.00 49.22 99 PRO A CA 1
ATOM 784 C C . PRO A 1 99 ? -2.127 17.002 5.339 1.00 49.22 99 PRO A C 1
ATOM 786 O O . PRO A 1 99 ? -1.885 17.635 6.368 1.00 49.22 99 PRO A O 1
ATOM 789 N N . GLY A 1 100 ? -3.234 16.255 5.218 1.00 50.03 100 GLY A N 1
ATOM 790 C CA . GLY A 1 100 ? -4.402 16.288 6.116 1.00 50.03 100 GLY A CA 1
ATOM 791 C C . GLY A 1 100 ? -4.170 15.730 7.526 1.00 50.03 100 GLY A C 1
ATOM 792 O O . GLY A 1 100 ? -3.513 14.706 7.709 1.00 50.03 100 GLY A O 1
ATOM 793 N N . VAL A 1 101 ? -4.647 16.450 8.554 1.00 46.19 101 VAL A N 1
ATOM 794 C CA . VAL A 1 101 ? -4.466 16.162 10.004 1.00 46.19 101 VAL A CA 1
ATOM 795 C C . VAL A 1 101 ? -5.091 14.826 10.420 1.00 46.19 101 VAL A C 1
ATOM 797 O O . VAL A 1 101 ? -4.625 14.201 11.370 1.00 46.19 101 VAL A O 1
ATOM 800 N N . GLU A 1 102 ? -6.052 14.326 9.650 1.00 49.16 102 GLU A N 1
ATOM 801 C CA . GLU A 1 102 ? -6.627 12.998 9.830 1.00 49.16 102 GLU A CA 1
ATOM 802 C C . GLU A 1 102 ? -5.757 11.904 9.203 1.00 49.16 102 GLU A C 1
ATOM 804 O O . GLU A 1 102 ? -5.139 12.102 8.156 1.00 49.16 102 GLU A O 1
ATOM 809 N N . GLY A 1 103 ? -5.708 10.733 9.848 1.00 51.31 103 GLY A N 1
ATOM 810 C CA . GLY A 1 103 ? -4.955 9.564 9.394 1.00 51.31 103 GLY A CA 1
ATOM 811 C C . GLY A 1 103 ? -5.220 9.230 7.924 1.00 51.31 103 GLY A C 1
ATOM 812 O O . GLY A 1 103 ? -6.175 8.527 7.625 1.00 51.31 103 GLY A O 1
ATOM 813 N N . CYS A 1 104 ? -4.364 9.701 7.012 1.00 56.03 104 CYS A N 1
ATOM 814 C CA . CYS A 1 104 ? -4.526 9.570 5.557 1.00 56.03 104 CYS A CA 1
ATOM 815 C C . CYS A 1 104 ? -4.508 8.112 5.053 1.00 56.03 104 CYS A C 1
ATOM 817 O O . CYS A 1 104 ? -4.771 7.858 3.884 1.00 56.03 104 CYS A O 1
ATOM 819 N N . THR A 1 105 ? -4.196 7.146 5.919 1.00 57.06 105 THR A N 1
ATOM 820 C CA . THR A 1 105 ? -4.251 5.714 5.617 1.00 57.06 105 THR A CA 1
ATOM 821 C C . THR A 1 105 ? -5.032 5.024 6.730 1.00 57.06 105 THR A C 1
ATOM 823 O O . THR A 1 105 ? -4.465 4.605 7.738 1.00 57.06 105 THR A O 1
ATOM 826 N N . ARG A 1 106 ? -6.357 4.945 6.583 1.00 71.94 106 ARG A N 1
ATOM 827 C CA . ARG A 1 106 ? -7.193 4.080 7.425 1.00 71.94 106 ARG A CA 1
ATOM 828 C C . ARG A 1 106 ? -7.298 2.723 6.737 1.00 71.94 106 ARG A C 1
ATOM 830 O O . ARG A 1 106 ? -8.080 2.555 5.804 1.00 71.94 106 ARG A O 1
ATOM 837 N N . GLY A 1 107 ? -6.467 1.781 7.174 1.00 83.75 107 GLY A N 1
ATOM 838 C CA . GLY A 1 107 ? -6.393 0.440 6.599 1.00 83.75 107 GLY A CA 1
ATOM 839 C C . GLY A 1 107 ? -5.036 0.114 5.976 1.00 83.75 107 GLY A C 1
ATOM 840 O O . GLY A 1 107 ? -4.041 0.785 6.246 1.00 83.75 107 GLY A O 1
ATOM 841 N N . ILE A 1 108 ? -5.001 -0.938 5.161 1.00 92.62 108 ILE A N 1
ATOM 842 C CA . ILE A 1 108 ? -3.794 -1.437 4.492 1.00 92.62 108 ILE A CA 1
ATOM 843 C C . ILE A 1 108 ? -3.979 -1.274 2.991 1.00 92.62 108 ILE A C 1
ATOM 845 O O . ILE A 1 108 ? -5.021 -1.645 2.453 1.00 92.62 108 ILE A O 1
ATOM 849 N N . TYR A 1 109 ? -2.961 -0.740 2.327 1.00 93.62 109 TYR A N 1
ATOM 850 C CA . TYR A 1 109 ? -2.902 -0.621 0.875 1.00 93.62 109 TYR A CA 1
ATOM 851 C C . TYR A 1 109 ? -1.786 -1.514 0.345 1.00 93.62 109 TYR A C 1
ATOM 853 O O . TYR A 1 109 ? -0.779 -1.719 1.023 1.00 93.62 109 TYR A O 1
ATOM 861 N N . MET A 1 110 ? -1.967 -2.016 -0.869 1.00 95.12 110 MET A N 1
ATOM 862 C CA . MET A 1 110 ? -0.962 -2.768 -1.613 1.00 95.12 110 MET A CA 1
ATOM 863 C C . MET A 1 110 ? -0.761 -2.143 -2.994 1.00 95.12 110 MET A C 1
ATOM 865 O O . MET A 1 110 ? -1.581 -1.340 -3.436 1.00 95.12 110 MET A O 1
ATOM 869 N N . TRP A 1 111 ? 0.320 -2.505 -3.673 1.00 94.94 111 TRP A N 1
ATOM 870 C CA . TRP A 1 111 ? 0.528 -2.153 -5.076 1.00 94.94 111 TRP A CA 1
ATO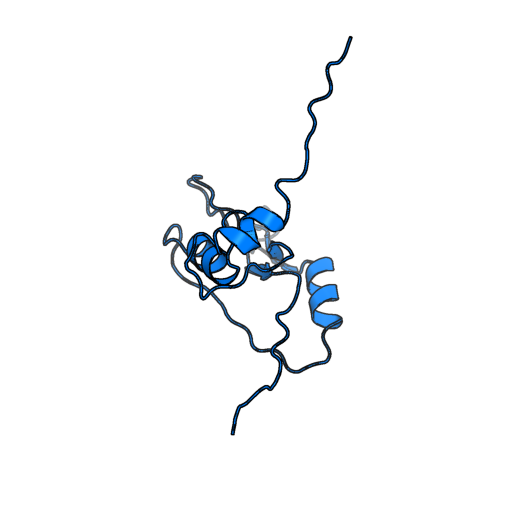M 871 C C . TRP A 1 111 ? -0.138 -3.205 -5.970 1.00 94.94 111 TRP A C 1
ATOM 873 O O . TRP A 1 111 ? -0.005 -4.395 -5.684 1.00 94.94 111 TRP A O 1
ATOM 883 N N . SER A 1 112 ? -0.902 -2.797 -6.990 1.00 89.31 112 SER A N 1
ATOM 884 C CA . SER A 1 112 ? -1.729 -3.748 -7.749 1.00 89.31 112 SER A CA 1
ATOM 885 C C . SER A 1 112 ? -0.939 -4.716 -8.645 1.00 89.31 112 SER A C 1
ATOM 887 O O . SER A 1 112 ? -1.294 -5.894 -8.646 1.00 89.31 112 SER A O 1
ATOM 889 N N . PRO A 1 113 ? 0.140 -4.333 -9.358 1.00 89.19 113 PRO A N 1
ATOM 890 C CA . PRO A 1 113 ? 0.949 -5.304 -10.089 1.00 89.19 113 PRO A CA 1
ATOM 891 C C . PRO A 1 113 ? 2.028 -5.914 -9.180 1.00 89.19 113 PRO A C 1
ATOM 893 O O . PRO A 1 113 ? 2.819 -5.167 -8.595 1.00 89.19 113 PRO A O 1
ATOM 896 N N . PRO A 1 114 ? 2.115 -7.252 -9.061 1.00 87.38 114 PRO A N 1
ATOM 897 C CA . PRO A 1 114 ? 3.215 -7.889 -8.348 1.00 87.38 114 PRO A CA 1
ATOM 898 C C . PRO A 1 114 ? 4.536 -7.701 -9.104 1.00 87.38 114 PRO A C 1
ATOM 900 O O . PRO A 1 114 ? 4.578 -7.705 -10.337 1.00 87.38 114 PRO A O 1
ATOM 903 N N . PHE A 1 115 ? 5.635 -7.596 -8.360 1.00 88.56 115 PHE A N 1
ATOM 904 C CA . PHE A 1 115 ? 6.972 -7.552 -8.946 1.00 88.56 115 PHE A CA 1
ATOM 905 C C . PHE A 1 115 ? 7.397 -8.950 -9.386 1.00 88.56 115 PHE A C 1
ATOM 907 O O . PHE A 1 115 ? 7.441 -9.876 -8.575 1.00 88.56 115 PHE A O 1
ATOM 914 N N . LYS A 1 116 ? 7.747 -9.096 -10.664 1.00 86.38 116 LYS A N 1
ATOM 915 C CA . LYS A 1 116 ? 8.390 -10.310 -11.165 1.00 86.38 116 LYS A CA 1
ATOM 916 C C . LYS A 1 116 ? 9.894 -10.160 -11.006 1.00 86.38 116 LYS A C 1
ATOM 918 O O . LYS A 1 116 ? 10.486 -9.264 -11.596 1.00 86.38 116 LYS A O 1
ATOM 923 N N . LEU A 1 117 ? 10.491 -11.034 -10.209 1.00 82.06 117 LEU A N 1
ATOM 924 C CA . LEU A 1 117 ? 11.938 -11.169 -10.118 1.00 82.06 117 LEU A CA 1
ATOM 925 C C . LEU A 1 117 ? 12.351 -12.287 -11.079 1.00 82.06 117 LEU A C 1
ATOM 927 O O . LEU A 1 117 ? 11.870 -13.414 -10.949 1.00 82.06 117 LEU A O 1
ATOM 931 N N . SER A 1 118 ? 13.188 -11.978 -12.069 1.00 75.44 118 SER A N 1
ATOM 932 C CA . SER A 1 118 ? 13.879 -13.013 -12.835 1.00 75.44 118 SER A CA 1
ATOM 933 C C . SER A 1 118 ? 14.974 -13.603 -11.951 1.00 75.44 118 SER A C 1
ATOM 935 O O . SER A 1 118 ? 15.750 -12.879 -11.330 1.00 75.44 118 SER A O 1
ATOM 937 N N . ASN A 1 119 ? 15.042 -14.931 -11.883 1.00 63.12 119 ASN A N 1
ATOM 938 C CA . ASN A 1 119 ? 16.149 -15.628 -11.238 1.00 63.12 119 ASN A CA 1
ATOM 939 C C . ASN A 1 119 ? 17.376 -15.598 -12.161 1.00 63.12 119 ASN A C 1
ATOM 941 O O . ASN A 1 119 ? 17.833 -16.639 -12.616 1.00 63.12 119 ASN A O 1
ATOM 945 N N . GLU A 1 120 ? 17.898 -14.417 -12.476 1.00 58.81 120 GLU A N 1
ATOM 946 C CA . GLU A 1 120 ? 19.266 -14.305 -12.979 1.00 58.81 120 GLU A CA 1
ATOM 947 C C . GLU A 1 120 ? 20.180 -14.168 -11.764 1.00 58.81 120 GLU A C 1
ATOM 949 O O . GLU A 1 120 ? 20.678 -13.098 -11.426 1.00 58.81 120 GLU A O 1
ATOM 954 N N . GLN A 1 121 ? 20.345 -15.277 -11.041 1.00 50.28 121 GLN A N 1
ATOM 955 C CA . GLN A 1 121 ? 21.525 -15.436 -10.208 1.00 50.28 121 GLN A CA 1
ATOM 956 C C . GLN A 1 121 ? 22.678 -15.708 -11.169 1.00 50.28 121 GLN A C 1
ATOM 958 O O . GLN A 1 121 ? 22.767 -16.783 -11.753 1.00 50.28 121 GLN A O 1
ATOM 963 N N . SER A 1 122 ? 23.516 -14.699 -11.390 1.00 51.84 122 SER A N 1
ATOM 964 C CA . SER A 1 122 ? 24.860 -14.925 -11.903 1.00 51.84 122 SER A CA 1
ATOM 965 C C . SER A 1 122 ? 25.606 -15.771 -10.870 1.00 51.84 122 SER A C 1
ATOM 967 O O . SER A 1 122 ? 25.843 -15.283 -9.759 1.00 51.84 122 SER A O 1
ATOM 969 N N . ASP A 1 123 ? 25.890 -17.023 -11.229 1.00 45.72 123 ASP A N 1
ATOM 970 C CA . ASP A 1 123 ? 26.842 -17.893 -10.528 1.00 45.72 123 ASP A CA 1
ATOM 971 C C . ASP A 1 123 ? 28.230 -17.236 -10.408 1.00 45.72 123 ASP A C 1
ATOM 973 O O . ASP A 1 123 ? 28.643 -16.520 -11.355 1.00 45.72 123 ASP A O 1
#

pLDDT: mean 77.15, std 18.69, range [36.34, 97.0]

Organism: NCBI:txid588596

Sequence (123 aa):
MESNENFESTDFTDFIENGNKFGGGIEFREGGPIQLLKYEEGSENRKFGQILINPEALNILQAIREPIAIISVVGSFRRGKSWFANVLHGRHDGFYLGPGVEGCTRGIYMWSPPFKLSNEQSD

Foldseek 3Di:
DDDDPPPPPPDPVVCVPPPQPLDNPADAADFAKDFQWAWDADDPVGPGIDIDGDVLLVVLVVVDPDDADDDDQDDDAPPCRQVVVQSNNSHPPHRDPDPDPPRSDRHDIDTRDGDDDDPPPPD

Secondary structure (DSSP, 8-state):
-----------THHHHHH--TT-TTS------EEEEEEEE---TT-SS-EEEE-HHHHHHHHH--S---------STTSSHHHHHHHHTT-SSSS-----SS-S--SEEEESSPPPPP-----

Radius of gyration: 18.82 Å; chains: 1; bounding box: 52×47×51 Å

InterPro domains:
  IPR015894 Guanylate-binding protein, N-terminal [PF02263] (50-115)
  IPR027417 P-loop containing nucleoside triphosphate hydrolase [G3DSA:3.40.50.300] (29-122)
  IPR027417 P-loop containing nucleoside triphosphate hydrolase [SSF52540] (43-116)